Protein AF-A0A836X174-F1 (afdb_monomer_lite)

Secondary structure (DSSP, 8-state):
----PPPPHHHHHTTHHHHHTS-SS--EEEEEEE-SSTT--EEESS--EETTTEETT-STTTTTTTSSS-----GGGSS-EEEHHHHHHHHSSGGGGGGS--SEEEES--STTTS-TT-EEEETTEEEE--SS-----HHHHHHH-HHHHHHTTSTT-

Foldseek 3Di:
DPPQDADALVLLLVLLVVLVPQALPDWDFPWFWAALDVPDTDTDPDFDADLVQGTPNHCQQPHQCPDVVRDGRDSLVSAFEAAQSLLCSQQVDPVCSCLQVGRIYISHPPDCVRQNFQRWDDDPNDIDTHHHDDDARDPSNCVRHNPNSRVCSVDNRD

Sequence (158 aa):
MTEVRHFSTDELNAGVDQVRQSPADSGRLEMISRRPEIGERVLLEEAELDTAEGLAGDNWSTRGARSDPPREANPEAQLTLMNARSAEAVSGSRERWSLAGDQLYVDLDIGETNLPAGSRVAIGSAIVEVTAEPHPGCKKFVERFGLDAMNWVNSPEG

pLDDT: mean 93.01, std 7.87, range [43.62, 98.69]

Structure (mmCIF, N/CA/C/O backbone):
data_AF-A0A836X174-F1
#
_entry.id   AF-A0A836X174-F1
#
loop_
_atom_site.group_PDB
_atom_site.id
_atom_site.type_symbol
_atom_site.label_atom_id
_atom_site.label_alt_id
_atom_site.label_comp_id
_atom_site.label_asym_id
_atom_site.label_entity_id
_atom_site.label_seq_id
_atom_site.pdbx_PDB_ins_code
_atom_site.Cartn_x
_atom_site.Cartn_y
_atom_site.Cartn_z
_atom_site.occupancy
_atom_site.B_iso_or_equiv
_atom_site.auth_seq_id
_atom_site.auth_comp_id
_atom_site.auth_asym_id
_atom_site.auth_atom_id
_atom_site.pdbx_PDB_model_num
ATOM 1 N N . MET A 1 1 ? -1.044 26.997 -4.153 1.00 43.62 1 MET A N 1
ATOM 2 C CA . MET A 1 1 ? -0.242 25.905 -3.571 1.00 43.62 1 MET A CA 1
ATOM 3 C C . MET A 1 1 ? -0.893 25.566 -2.251 1.00 43.62 1 MET A C 1
ATOM 5 O O . MET A 1 1 ? -0.858 26.397 -1.357 1.00 43.62 1 MET A O 1
ATOM 9 N N . THR A 1 2 ? -1.607 24.447 -2.179 1.00 50.06 2 THR A N 1
ATOM 10 C CA . THR A 1 2 ? -2.181 23.959 -0.921 1.00 50.06 2 THR A CA 1
ATOM 11 C C . THR A 1 2 ? -1.014 23.595 -0.010 1.00 50.06 2 THR A C 1
ATOM 13 O O . THR A 1 2 ? -0.112 22.876 -0.440 1.00 50.06 2 THR A O 1
ATOM 16 N N . GLU A 1 3 ? -0.975 24.160 1.191 1.00 60.81 3 GLU A N 1
ATOM 17 C CA . GLU A 1 3 ? 0.068 23.876 2.175 1.00 60.81 3 GLU A CA 1
ATOM 18 C C . GLU A 1 3 ? 0.090 22.366 2.456 1.00 60.81 3 GLU A C 1
ATOM 20 O O . GLU A 1 3 ? -0.963 21.743 2.621 1.00 60.81 3 GLU A O 1
ATOM 25 N N . VAL A 1 4 ? 1.275 21.748 2.433 1.00 75.44 4 VAL A N 1
ATOM 26 C CA . VAL A 1 4 ? 1.409 20.319 2.734 1.00 75.44 4 VAL A CA 1
ATOM 27 C C . VAL A 1 4 ? 1.180 20.149 4.232 1.00 75.44 4 VAL A C 1
ATOM 29 O O . VAL A 1 4 ? 2.059 20.439 5.037 1.00 75.44 4 VAL A O 1
ATOM 32 N N . ARG A 1 5 ? -0.026 19.715 4.600 1.00 86.94 5 ARG A N 1
ATOM 33 C CA . ARG A 1 5 ? -0.384 19.387 5.979 1.00 86.94 5 ARG A CA 1
ATOM 34 C C . ARG A 1 5 ? 0.036 17.955 6.290 1.00 86.94 5 ARG A C 1
ATOM 36 O O . ARG A 1 5 ? -0.298 17.035 5.547 1.00 86.94 5 ARG A O 1
ATOM 43 N N . HIS A 1 6 ? 0.738 17.786 7.401 1.00 94.62 6 HIS A N 1
ATOM 44 C CA . HIS A 1 6 ? 0.972 16.495 8.035 1.00 94.62 6 HIS A CA 1
ATOM 45 C C . HIS A 1 6 ? 0.056 16.399 9.252 1.00 94.62 6 HIS A C 1
ATOM 47 O O . HIS A 1 6 ? -0.063 17.372 9.998 1.00 94.62 6 HIS A O 1
ATOM 53 N N . PHE A 1 7 ? -0.609 15.262 9.416 1.00 94.50 7 PHE A N 1
ATOM 54 C CA . PHE A 1 7 ? -1.467 15.009 10.568 1.00 94.50 7 PHE A CA 1
ATOM 55 C C . PHE A 1 7 ? -0.618 14.504 11.730 1.00 94.50 7 PHE A C 1
ATOM 57 O O . PHE A 1 7 ? 0.313 13.721 11.534 1.00 94.50 7 PHE A O 1
ATOM 64 N N . SER A 1 8 ? -0.935 14.978 12.928 1.00 95.62 8 SER A N 1
ATOM 65 C CA . SER A 1 8 ? -0.362 14.466 14.168 1.00 95.62 8 SER A CA 1
ATOM 66 C C . SER A 1 8 ? -0.926 13.088 14.508 1.00 95.62 8 SER A C 1
ATOM 68 O O . SER A 1 8 ? -2.016 12.723 14.066 1.00 95.62 8 SER A O 1
ATOM 70 N N . THR A 1 9 ? -0.222 12.343 15.358 1.00 94.81 9 THR A N 1
ATOM 71 C CA . THR A 1 9 ? -0.697 11.043 15.863 1.00 94.81 9 THR A CA 1
ATOM 72 C C . THR A 1 9 ? -2.103 11.113 16.477 1.00 94.81 9 THR A C 1
ATOM 74 O O . THR A 1 9 ? -2.905 10.210 16.256 1.00 94.81 9 THR A O 1
ATOM 77 N N . ASP A 1 10 ? -2.447 12.189 17.194 1.00 94.94 10 ASP A N 1
ATOM 78 C CA . ASP A 1 10 ? -3.780 12.355 17.796 1.00 94.94 10 ASP A CA 1
ATOM 79 C C . ASP A 1 10 ? -4.881 12.526 16.737 1.00 94.94 10 ASP A C 1
ATOM 81 O O . ASP A 1 10 ? -5.968 11.963 16.868 1.00 94.94 10 ASP A O 1
ATOM 85 N N . GLU A 1 11 ? -4.600 13.265 15.660 1.00 94.94 11 GLU A N 1
ATOM 86 C CA . GLU A 1 11 ? -5.532 13.423 14.538 1.00 94.94 11 GLU A CA 1
ATOM 87 C C . GLU A 1 11 ? -5.726 12.109 13.773 1.00 94.94 11 GLU A C 1
ATOM 89 O O . GLU A 1 11 ? -6.846 11.796 13.373 1.00 94.94 11 GLU A O 1
ATOM 94 N N . LEU A 1 12 ? -4.658 11.324 13.605 1.00 95.00 12 LEU A N 1
ATOM 95 C CA . LEU A 1 12 ? -4.716 10.007 12.966 1.00 95.00 12 LEU A CA 1
ATOM 96 C C . LEU A 1 12 ? -5.498 9.004 13.822 1.00 95.00 12 LEU A C 1
ATOM 98 O O . LEU A 1 12 ? -6.380 8.308 13.320 1.00 95.00 12 LEU A O 1
ATOM 102 N N . ASN A 1 13 ? -5.254 8.994 15.134 1.00 93.50 13 ASN A N 1
ATOM 103 C CA . ASN A 1 13 ? -5.980 8.154 16.083 1.00 93.50 13 ASN A CA 1
ATOM 104 C C . ASN A 1 13 ? -7.479 8.469 16.129 1.00 93.50 13 ASN A C 1
ATOM 106 O O . ASN A 1 13 ? -8.278 7.569 16.371 1.00 93.50 13 ASN A O 1
ATOM 110 N N . ALA A 1 14 ? -7.890 9.708 15.845 1.00 91.94 14 ALA A N 1
ATOM 111 C CA . ALA A 1 14 ? -9.307 10.049 15.734 1.00 91.94 14 ALA A CA 1
ATOM 112 C C . ALA A 1 14 ? -10.012 9.346 14.552 1.00 91.94 14 ALA A C 1
ATOM 114 O O . ALA A 1 14 ? -11.235 9.219 14.573 1.00 91.94 14 ALA A O 1
ATOM 115 N N . GLY A 1 15 ? -9.258 8.891 13.542 1.00 87.81 15 GLY A N 1
ATOM 116 C CA . GLY A 1 15 ? -9.750 8.136 12.383 1.00 87.81 15 GLY A CA 1
ATOM 117 C C . GLY A 1 15 ? -9.569 6.615 12.478 1.00 87.81 15 GLY A C 1
ATOM 118 O O . GLY A 1 15 ? -9.923 5.895 11.543 1.00 87.81 15 GLY A O 1
ATOM 119 N N . VAL A 1 16 ? -9.008 6.104 13.580 1.00 91.75 16 VAL A N 1
ATOM 120 C CA . VAL A 1 16 ? -8.631 4.686 13.707 1.00 91.75 16 VAL A CA 1
ATOM 121 C C . VAL A 1 16 ? -9.835 3.745 13.641 1.00 91.75 16 VAL A C 1
ATOM 123 O O . VAL A 1 16 ? -9.778 2.670 13.044 1.00 91.75 16 VAL A O 1
ATOM 126 N N . ASP A 1 17 ? -10.964 4.163 14.212 1.00 93.25 17 ASP A N 1
ATOM 127 C CA . ASP A 1 17 ? -12.173 3.345 14.246 1.00 93.25 17 ASP A CA 1
ATOM 128 C C . ASP A 1 17 ? -12.763 3.160 12.845 1.00 93.25 17 ASP A C 1
ATOM 130 O O . ASP A 1 17 ? -13.340 2.115 12.548 1.00 93.25 17 ASP A O 1
ATOM 134 N N . GLN A 1 18 ? -12.568 4.129 11.950 1.00 93.25 18 GLN A N 1
ATOM 135 C CA . GLN A 1 18 ? -12.954 4.009 10.551 1.00 93.25 18 GLN A CA 1
ATOM 136 C C . GLN A 1 18 ? -12.101 2.954 9.849 1.00 93.25 18 GLN A C 1
ATOM 138 O O . GLN A 1 18 ? -12.663 2.140 9.117 1.00 93.25 18 GLN A O 1
ATOM 143 N N . VAL A 1 19 ? -10.788 2.909 10.103 1.00 93.62 19 VAL A N 1
ATOM 144 C CA . VAL A 1 19 ? -9.896 1.873 9.552 1.00 93.62 19 VAL A CA 1
ATOM 145 C C . VAL A 1 19 ? -10.296 0.483 10.039 1.00 93.62 19 VAL A C 1
ATOM 147 O O . VAL A 1 19 ? -10.457 -0.424 9.224 1.00 93.62 19 VAL A O 1
ATOM 150 N N . ARG A 1 20 ? -10.580 0.328 11.335 1.00 93.38 20 ARG A N 1
ATOM 151 C CA . ARG A 1 20 ? -11.021 -0.944 11.943 1.00 93.38 20 ARG A CA 1
ATOM 152 C C . ARG A 1 20 ? -12.363 -1.462 11.427 1.00 93.38 20 ARG A C 1
ATOM 154 O O . ARG A 1 20 ? -12.676 -2.633 11.592 1.00 93.38 20 ARG A O 1
ATOM 161 N N . GLN A 1 21 ? -13.168 -0.598 10.818 1.00 95.44 21 GLN A N 1
ATOM 162 C CA . GLN A 1 21 ? -14.424 -0.976 10.169 1.00 95.44 21 GLN A CA 1
ATOM 163 C C . GLN A 1 21 ? -14.229 -1.469 8.724 1.00 95.44 21 GLN A C 1
ATOM 165 O O . GLN A 1 21 ? -15.222 -1.626 8.005 1.00 95.44 21 GLN A O 1
ATOM 170 N N . SER A 1 22 ? -12.986 -1.638 8.258 1.00 96.50 22 SER A N 1
ATOM 171 C CA . SER A 1 22 ? -12.717 -2.250 6.955 1.00 96.50 22 SER A CA 1
ATOM 172 C C . SER A 1 22 ? -13.313 -3.660 6.919 1.00 96.50 22 SER A C 1
ATOM 174 O O . SER A 1 22 ? -13.224 -4.389 7.909 1.00 96.50 22 SER A O 1
ATOM 176 N N . PRO A 1 23 ? -13.971 -4.056 5.820 1.00 97.62 23 PRO A N 1
ATOM 177 C CA . PRO A 1 23 ? -14.601 -5.365 5.749 1.00 97.62 23 PRO A CA 1
ATOM 178 C C . PRO A 1 23 ? -13.544 -6.476 5.726 1.00 97.62 23 PRO A C 1
ATOM 180 O O . PRO A 1 23 ? -12.496 -6.323 5.104 1.00 97.62 23 PRO A O 1
ATOM 183 N N . ALA A 1 24 ? -13.837 -7.602 6.376 1.00 96.75 24 ALA A N 1
ATOM 184 C CA . ALA A 1 24 ? -12.914 -8.734 6.469 1.00 96.75 24 ALA A CA 1
ATOM 185 C C . ALA A 1 24 ? -12.971 -9.658 5.238 1.00 96.75 24 ALA A C 1
ATOM 187 O O . ALA A 1 24 ? -11.936 -10.071 4.722 1.00 96.75 24 ALA A O 1
ATOM 188 N N . ASP A 1 25 ? -14.181 -9.952 4.746 1.00 95.81 25 ASP A N 1
ATOM 189 C CA . ASP A 1 25 ? -14.391 -11.013 3.747 1.00 95.81 25 ASP A CA 1
ATOM 190 C C . ASP A 1 25 ? -14.390 -10.515 2.298 1.00 95.81 25 ASP A C 1
ATOM 192 O O . ASP A 1 25 ? -13.940 -11.200 1.380 1.00 95.81 25 ASP A O 1
ATOM 196 N N . SER A 1 26 ? -14.973 -9.340 2.060 1.00 96.12 26 SER A N 1
ATOM 197 C CA . SER A 1 26 ? -15.127 -8.785 0.716 1.00 96.12 26 SER A CA 1
ATOM 198 C C . SER A 1 26 ? -15.133 -7.269 0.766 1.00 96.12 26 SER A C 1
ATOM 200 O O . SER A 1 26 ? -15.820 -6.660 1.584 1.00 96.12 26 SER A O 1
ATOM 202 N N . GLY A 1 27 ? -14.340 -6.674 -0.115 1.00 96.75 27 GLY A N 1
ATOM 203 C CA . GLY A 1 27 ? -14.052 -5.251 -0.119 1.00 96.75 27 GLY A CA 1
ATOM 204 C C . GLY A 1 27 ? -14.081 -4.665 -1.519 1.00 96.75 27 GLY A C 1
ATOM 205 O O . GLY A 1 27 ? -14.441 -5.331 -2.494 1.00 96.75 27 GLY A O 1
ATOM 206 N N . ARG A 1 28 ? -13.676 -3.401 -1.625 1.00 98.00 28 ARG A N 1
ATOM 207 C CA . ARG A 1 28 ? -13.615 -2.685 -2.901 1.00 98.00 28 ARG A CA 1
ATOM 208 C C . ARG A 1 28 ? -12.186 -2.285 -3.237 1.00 98.00 28 ARG A C 1
ATOM 210 O O . ARG A 1 28 ? -11.473 -1.755 -2.394 1.00 98.00 28 ARG A O 1
ATOM 217 N N . LEU A 1 29 ? -11.790 -2.480 -4.493 1.00 98.38 29 LEU A N 1
ATOM 218 C CA . LEU A 1 29 ? -10.617 -1.813 -5.049 1.00 98.38 29 LEU A CA 1
ATOM 219 C C . LEU A 1 29 ? -10.985 -0.352 -5.328 1.00 98.38 29 LEU A C 1
ATOM 221 O O . LEU A 1 29 ? -11.792 -0.052 -6.207 1.00 98.38 29 LEU A O 1
ATOM 225 N N . GLU A 1 30 ? -10.429 0.549 -4.531 1.00 98.38 30 GLU A N 1
ATOM 226 C CA . GLU A 1 30 ? -10.738 1.974 -4.550 1.00 98.38 30 GLU A CA 1
ATOM 227 C C . GLU A 1 30 ? -9.882 2.745 -5.557 1.00 98.38 30 GLU A C 1
ATOM 229 O O . GLU A 1 30 ? -10.359 3.691 -6.190 1.00 98.38 30 GLU A O 1
ATOM 234 N N . MET A 1 31 ? -8.613 2.367 -5.709 1.00 98.69 31 MET A N 1
ATOM 235 C CA . MET A 1 31 ? -7.682 3.045 -6.609 1.00 98.69 31 MET A CA 1
ATOM 236 C C . MET A 1 31 ? -6.617 2.082 -7.123 1.00 98.69 31 MET A C 1
ATOM 238 O O . MET A 1 31 ? -6.075 1.279 -6.364 1.00 98.69 31 MET A O 1
ATOM 242 N N . ILE A 1 32 ? -6.281 2.234 -8.404 1.00 98.69 32 ILE A N 1
ATOM 243 C CA . ILE A 1 32 ? -5.114 1.623 -9.035 1.00 98.69 32 ILE A CA 1
ATOM 244 C C . ILE A 1 32 ? -4.138 2.744 -9.378 1.00 98.69 32 ILE A C 1
ATOM 246 O O . ILE A 1 32 ? -4.491 3.696 -10.075 1.00 98.69 32 ILE A O 1
ATOM 250 N N . SER A 1 33 ? -2.910 2.638 -8.884 1.00 98.38 33 SER A N 1
ATOM 251 C CA . SER A 1 33 ? -1.850 3.624 -9.067 1.00 98.38 33 SER A CA 1
ATOM 252 C C . SER A 1 33 ? -0.594 2.948 -9.608 1.00 98.38 33 SER A C 1
ATOM 254 O O . SER A 1 33 ? 0.201 2.372 -8.869 1.00 98.38 33 SER A O 1
ATOM 256 N N . ARG A 1 34 ? -0.368 3.075 -10.914 1.00 98.25 34 ARG A N 1
ATOM 257 C CA . ARG A 1 34 ? 0.847 2.583 -11.569 1.00 98.25 34 ARG A CA 1
ATOM 258 C C . ARG A 1 34 ? 2.004 3.566 -11.402 1.00 98.25 34 ARG A C 1
ATOM 260 O O . ARG A 1 34 ? 1.813 4.780 -11.512 1.00 98.25 34 ARG A O 1
ATOM 267 N N . ARG A 1 35 ? 3.217 3.051 -11.188 1.00 97.06 35 ARG A N 1
ATOM 268 C CA . ARG A 1 35 ? 4.453 3.833 -11.024 1.00 97.06 35 ARG A CA 1
ATOM 269 C C . ARG A 1 35 ? 5.371 3.589 -12.230 1.00 97.06 35 ARG A C 1
ATOM 271 O O . ARG A 1 35 ? 6.253 2.741 -12.140 1.00 97.06 35 ARG A O 1
ATOM 278 N N . PRO A 1 36 ? 5.189 4.299 -13.357 1.00 96.00 36 PRO A N 1
ATOM 279 C CA . PRO A 1 36 ? 6.019 4.072 -14.543 1.00 96.00 36 PRO A CA 1
ATOM 280 C C . PRO A 1 36 ? 7.485 4.455 -14.307 1.00 96.00 36 PRO A C 1
ATOM 282 O O . PRO A 1 36 ? 8.389 3.802 -14.809 1.00 96.00 36 PRO A O 1
ATOM 285 N N . GLU A 1 37 ? 7.734 5.482 -13.491 1.00 93.81 37 GLU A N 1
ATOM 286 C CA . GLU A 1 37 ? 9.072 5.963 -13.152 1.00 93.81 37 GLU A CA 1
ATOM 287 C C . GLU A 1 37 ? 9.154 6.437 -11.693 1.00 93.81 37 GLU A C 1
ATOM 289 O O . GLU A 1 37 ? 8.161 6.540 -10.959 1.00 93.81 37 GLU A O 1
ATOM 294 N N . ILE A 1 38 ? 10.377 6.689 -11.217 1.00 89.69 38 ILE A N 1
ATOM 295 C CA . ILE A 1 38 ? 10.602 7.141 -9.841 1.00 89.69 38 ILE A CA 1
ATOM 296 C C . ILE A 1 38 ? 9.922 8.498 -9.618 1.00 89.69 38 ILE A C 1
ATOM 298 O O . ILE A 1 38 ? 10.387 9.531 -10.080 1.00 89.69 38 ILE A O 1
ATOM 302 N N . GLY A 1 39 ? 8.870 8.492 -8.797 1.00 89.62 39 GLY A N 1
ATOM 303 C CA . GLY A 1 39 ? 8.134 9.703 -8.416 1.00 89.62 39 GLY A CA 1
ATOM 304 C C . GLY A 1 39 ? 6.880 9.955 -9.250 1.00 89.62 39 GLY A C 1
ATOM 305 O O . GLY A 1 39 ? 6.035 10.730 -8.814 1.00 89.62 39 GLY A O 1
ATOM 306 N N . GLU A 1 40 ? 6.711 9.246 -10.363 1.00 95.00 40 GLU A N 1
ATOM 307 C CA . GLU A 1 40 ? 5.530 9.354 -11.217 1.00 95.00 40 GLU A CA 1
ATOM 308 C C . GLU A 1 40 ? 4.389 8.460 -10.730 1.00 95.00 40 GLU A C 1
ATOM 310 O O . GLU A 1 40 ? 4.618 7.406 -10.127 1.00 95.00 40 GLU A O 1
ATOM 315 N N . ARG A 1 41 ? 3.151 8.890 -10.982 1.00 96.69 41 ARG A N 1
ATOM 316 C CA . ARG A 1 41 ? 1.922 8.161 -10.656 1.00 96.69 41 ARG A CA 1
ATOM 317 C C . ARG A 1 41 ? 0.941 8.304 -11.808 1.00 96.69 41 ARG A C 1
ATOM 319 O O . ARG A 1 41 ? 0.684 9.419 -12.251 1.00 96.69 41 ARG A O 1
ATOM 326 N N . VAL A 1 42 ? 0.388 7.185 -12.257 1.00 98.12 42 VAL A N 1
ATOM 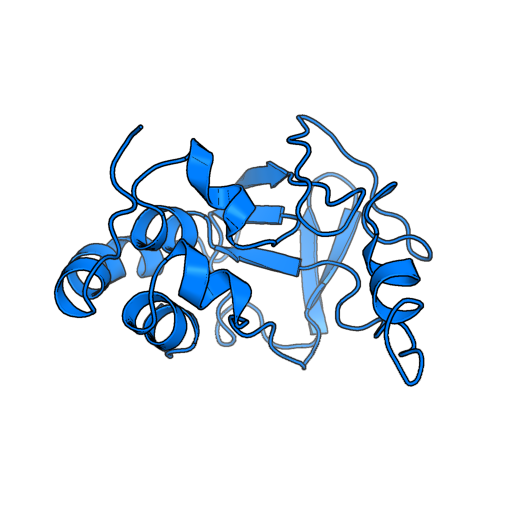327 C CA . VAL A 1 42 ? -0.695 7.144 -13.241 1.00 98.12 42 VAL A CA 1
ATOM 328 C C . VAL A 1 42 ? -1.861 6.401 -12.611 1.00 98.12 42 VAL A C 1
ATOM 330 O O . VAL A 1 42 ? -1.730 5.224 -12.275 1.00 98.12 42 VAL A O 1
ATOM 333 N N . LEU A 1 43 ? -2.980 7.101 -12.434 1.00 98.31 43 LEU A N 1
ATOM 334 C CA . LEU A 1 43 ? -4.216 6.495 -11.952 1.00 98.31 43 LEU A CA 1
ATOM 335 C C . LEU A 1 43 ? -4.906 5.768 -13.102 1.00 98.31 43 LEU A C 1
ATOM 337 O O . LEU A 1 43 ? -4.985 6.301 -14.210 1.00 98.31 43 LEU A O 1
ATOM 341 N N . LEU A 1 44 ? -5.375 4.556 -12.831 1.00 98.44 44 LEU A N 1
ATOM 342 C CA . LEU A 1 44 ? -6.008 3.691 -13.818 1.00 98.44 44 LEU A CA 1
ATOM 343 C C . LEU A 1 44 ? -7.409 3.293 -13.352 1.00 98.44 44 LEU A C 1
ATOM 345 O O . LEU A 1 44 ? -7.634 3.080 -12.161 1.00 98.44 44 LEU A O 1
ATOM 349 N N . GLU A 1 45 ? -8.332 3.174 -14.303 1.00 97.44 45 GLU A N 1
ATOM 350 C CA . GLU A 1 45 ? -9.642 2.553 -14.070 1.00 97.44 45 GLU A CA 1
ATOM 351 C C . GLU A 1 45 ? -9.535 1.021 -14.105 1.00 97.44 45 GLU A C 1
ATOM 353 O O . GLU A 1 45 ? -10.197 0.334 -13.332 1.00 97.44 45 GLU A O 1
ATOM 358 N N . GLU A 1 46 ? -8.644 0.497 -14.951 1.00 97.44 46 GLU A N 1
ATOM 359 C CA . GLU A 1 46 ? -8.386 -0.930 -15.144 1.00 97.44 46 GLU A CA 1
ATOM 360 C C . GLU A 1 46 ? -6.881 -1.174 -15.329 1.00 97.44 46 GLU A C 1
ATOM 362 O O . GLU A 1 46 ? -6.161 -0.323 -15.861 1.00 97.44 46 GLU A O 1
ATOM 367 N N . ALA A 1 47 ? -6.394 -2.339 -14.898 1.00 97.69 47 ALA A N 1
ATOM 368 C CA . ALA A 1 47 ? -5.008 -2.748 -15.095 1.00 97.69 47 ALA A CA 1
ATOM 369 C C . ALA A 1 47 ? -4.866 -4.272 -15.172 1.00 97.69 47 ALA A C 1
ATOM 371 O O . ALA A 1 47 ? -5.707 -5.014 -14.665 1.00 97.69 47 ALA A O 1
ATOM 372 N N . GLU A 1 48 ? -3.772 -4.717 -15.781 1.00 98.12 48 GLU A N 1
ATOM 373 C CA . GLU A 1 48 ? -3.402 -6.125 -15.894 1.00 98.12 48 GLU A CA 1
ATOM 374 C C . GLU A 1 48 ? -2.358 -6.487 -14.831 1.00 98.12 48 GLU A C 1
ATOM 376 O O . GLU A 1 48 ? -1.404 -5.735 -14.600 1.00 98.12 48 GLU A O 1
ATOM 381 N N . LEU A 1 49 ? -2.566 -7.633 -14.180 1.00 98.19 49 LEU A N 1
ATOM 382 C CA . LEU A 1 49 ? -1.582 -8.265 -13.309 1.00 98.19 49 LEU A CA 1
ATOM 383 C C . LEU A 1 49 ? -0.983 -9.468 -14.035 1.00 98.19 49 LEU A C 1
ATOM 385 O O . LEU A 1 49 ? -1.716 -10.360 -14.460 1.00 98.19 49 LEU A O 1
ATOM 389 N N . ASP A 1 50 ? 0.340 -9.498 -14.123 1.00 96.56 50 ASP A N 1
ATOM 390 C CA . ASP A 1 50 ? 1.120 -10.561 -14.742 1.00 96.56 50 ASP A CA 1
ATOM 391 C C . ASP A 1 50 ? 2.104 -11.172 -13.735 1.00 96.56 50 ASP A C 1
ATOM 393 O O . ASP A 1 50 ? 2.672 -10.489 -12.883 1.00 96.56 50 ASP A O 1
ATOM 397 N N . THR A 1 51 ? 2.326 -12.483 -13.833 1.00 94.69 51 THR A N 1
ATOM 398 C CA . THR A 1 51 ? 3.186 -13.215 -12.887 1.00 94.69 51 THR A CA 1
ATOM 399 C C . THR A 1 51 ? 4.668 -12.846 -12.977 1.00 94.69 51 THR A C 1
ATOM 401 O O . THR A 1 51 ? 5.387 -12.991 -11.990 1.00 94.69 51 THR A O 1
ATOM 404 N N . ALA A 1 52 ? 5.139 -12.359 -14.126 1.00 93.25 52 ALA A N 1
ATOM 405 C CA . ALA A 1 52 ? 6.512 -11.909 -14.322 1.00 93.25 52 ALA A CA 1
ATOM 406 C C . ALA A 1 52 ? 6.643 -10.390 -14.129 1.00 93.25 52 ALA A C 1
ATOM 408 O O . ALA A 1 52 ? 7.584 -9.931 -13.481 1.00 93.25 52 ALA A O 1
ATOM 409 N N . GLU A 1 53 ? 5.701 -9.606 -14.657 1.00 93.12 53 GLU A N 1
ATOM 410 C CA . GLU A 1 53 ? 5.789 -8.139 -14.661 1.00 93.12 53 GLU A CA 1
ATOM 411 C C . GLU A 1 53 ? 5.147 -7.465 -13.436 1.00 93.12 53 GLU A C 1
ATOM 413 O O . GLU A 1 53 ? 5.438 -6.303 -13.150 1.00 93.12 53 GLU A O 1
ATOM 418 N N . GLY A 1 54 ? 4.315 -8.176 -12.670 1.00 96.56 54 GLY A N 1
ATOM 419 C CA . GLY A 1 54 ? 3.513 -7.591 -11.599 1.00 96.56 54 GLY A CA 1
ATOM 420 C C . GLY A 1 54 ? 2.366 -6.760 -12.167 1.00 96.56 54 GLY A C 1
ATOM 421 O O . GLY A 1 54 ? 1.601 -7.239 -12.996 1.00 96.56 54 GLY A O 1
ATOM 422 N N . LEU A 1 55 ? 2.225 -5.504 -11.736 1.00 98.06 55 LEU A N 1
ATOM 423 C CA . LEU A 1 55 ? 1.289 -4.571 -12.375 1.00 98.06 55 LEU A CA 1
ATOM 424 C C . LEU A 1 55 ? 1.879 -4.083 -13.704 1.00 98.06 55 LEU A C 1
ATOM 426 O O . LEU A 1 55 ? 2.884 -3.372 -13.696 1.00 98.06 55 LEU A O 1
ATOM 430 N N . ALA A 1 56 ? 1.240 -4.401 -14.830 1.00 97.69 56 ALA A N 1
ATOM 431 C CA . ALA A 1 56 ? 1.774 -4.100 -16.157 1.00 97.69 56 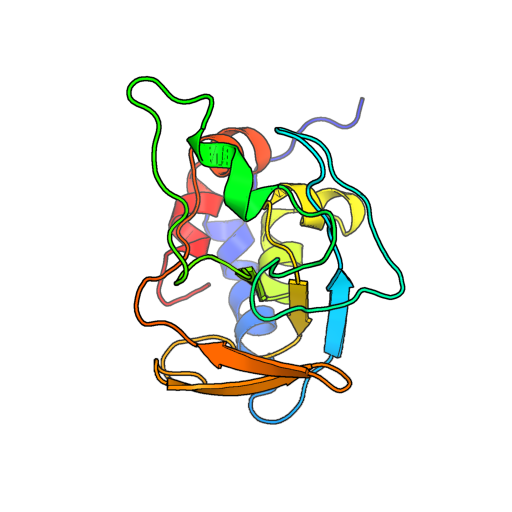ALA A CA 1
ATOM 432 C C . ALA A 1 56 ? 2.115 -2.602 -16.344 1.00 97.69 56 ALA A C 1
ATOM 434 O O . ALA A 1 56 ? 1.276 -1.699 -16.201 1.00 97.69 56 ALA A O 1
ATOM 435 N N . GLY A 1 57 ? 3.380 -2.334 -16.685 1.00 96.56 57 GLY A N 1
ATOM 436 C CA . GLY A 1 57 ? 3.947 -0.989 -16.839 1.00 96.56 57 GLY A CA 1
ATOM 437 C C . GLY A 1 57 ? 4.324 -0.274 -15.531 1.00 96.56 57 GLY A C 1
ATOM 438 O O . GLY A 1 57 ? 4.619 0.923 -15.567 1.00 96.56 57 GLY A O 1
ATOM 439 N N . ASP A 1 58 ? 4.266 -0.945 -14.378 1.00 97.94 58 ASP A N 1
ATOM 440 C CA . ASP A 1 58 ? 4.910 -0.479 -13.146 1.00 97.94 58 ASP A CA 1
ATOM 441 C C . ASP A 1 58 ? 6.424 -0.719 -13.213 1.00 97.94 58 ASP A C 1
ATOM 443 O O . ASP A 1 58 ? 6.909 -1.633 -13.877 1.00 97.94 58 ASP A O 1
ATOM 447 N N . ASN A 1 59 ? 7.195 0.105 -12.511 1.00 95.56 59 ASN A N 1
ATOM 448 C CA . ASN A 1 59 ? 8.648 0.013 -12.504 1.00 95.56 59 ASN A CA 1
ATOM 449 C C . ASN A 1 59 ? 9.228 -0.867 -11.398 1.00 95.56 59 ASN A C 1
ATOM 451 O O . ASN A 1 59 ? 10.445 -0.844 -11.217 1.00 95.56 59 ASN A O 1
ATOM 455 N N . TRP A 1 60 ? 8.416 -1.609 -10.637 1.00 95.00 60 TRP A N 1
ATOM 456 C CA . TRP A 1 60 ? 8.888 -2.445 -9.528 1.00 95.00 60 TRP A CA 1
ATOM 457 C C . TRP A 1 60 ? 10.147 -3.263 -9.882 1.00 95.00 60 TRP A C 1
ATOM 459 O O . TRP A 1 60 ? 11.139 -3.197 -9.148 1.00 95.00 60 TRP A O 1
ATOM 469 N N . SER A 1 61 ? 10.146 -3.945 -11.034 1.00 94.38 61 SER A N 1
ATOM 470 C CA . SER A 1 61 ? 11.236 -4.832 -11.469 1.00 94.38 61 SER A CA 1
ATOM 471 C C . SER A 1 61 ? 12.522 -4.089 -11.852 1.00 94.38 61 SER A C 1
ATOM 473 O O . SER A 1 61 ? 13.624 -4.614 -11.700 1.00 94.38 61 SER A O 1
ATOM 475 N N . THR A 1 62 ? 12.414 -2.842 -12.318 1.00 92.38 62 THR A N 1
ATOM 476 C CA . THR A 1 62 ? 13.548 -2.041 -12.810 1.00 92.38 62 THR A CA 1
ATOM 477 C C . THR A 1 62 ? 14.029 -0.999 -11.803 1.00 92.38 62 THR A C 1
ATOM 479 O O . THR A 1 62 ? 15.142 -0.480 -11.915 1.00 92.38 62 THR A O 1
ATOM 482 N N . ARG A 1 63 ? 13.231 -0.703 -10.771 1.00 87.69 63 ARG A N 1
ATOM 483 C CA . ARG A 1 63 ? 13.479 0.368 -9.795 1.00 87.69 63 ARG A CA 1
ATOM 484 C C . ARG A 1 63 ? 14.821 0.237 -9.072 1.00 87.69 63 ARG A C 1
ATOM 486 O O . ARG A 1 63 ? 15.437 1.255 -8.759 1.00 87.69 63 ARG A O 1
ATOM 493 N N . GLY A 1 64 ? 15.260 -0.987 -8.778 1.00 87.56 64 GLY A N 1
ATOM 494 C CA . GLY A 1 64 ? 16.528 -1.257 -8.091 1.00 87.56 64 GLY A CA 1
ATOM 495 C C . GLY A 1 64 ? 17.767 -1.165 -8.988 1.00 87.56 64 GLY A C 1
ATOM 496 O O . GLY A 1 64 ? 18.868 -0.949 -8.483 1.00 87.56 64 GLY A O 1
ATOM 497 N N . ALA A 1 65 ? 17.601 -1.235 -10.313 1.00 89.00 65 ALA A N 1
ATOM 498 C CA . ALA A 1 65 ? 18.715 -1.247 -11.262 1.00 89.00 65 ALA A CA 1
ATOM 499 C C . ALA A 1 65 ? 19.497 0.078 -11.302 1.00 89.00 65 ALA A C 1
ATOM 501 O O . ALA A 1 65 ? 20.658 0.098 -11.699 1.00 89.00 65 ALA A O 1
ATOM 502 N N . ARG A 1 66 ? 18.871 1.187 -10.882 1.00 85.00 66 ARG A N 1
ATOM 503 C CA . ARG A 1 66 ? 19.503 2.517 -10.804 1.00 85.00 66 ARG A CA 1
ATOM 504 C C . ARG A 1 66 ? 20.196 2.796 -9.459 1.00 85.00 66 ARG A C 1
ATOM 506 O O . ARG A 1 66 ? 20.699 3.900 -9.270 1.00 85.00 66 ARG A O 1
ATOM 513 N N . SER A 1 67 ? 20.163 1.863 -8.505 1.00 86.12 67 SER A N 1
ATOM 514 C CA . SER A 1 67 ? 20.883 1.981 -7.227 1.00 86.12 67 SER A CA 1
ATOM 515 C C . SER A 1 67 ? 22.369 1.629 -7.381 1.00 86.12 67 SER A C 1
ATOM 517 O O . SER A 1 67 ? 22.744 0.974 -8.349 1.00 86.12 67 SER A O 1
ATOM 519 N N . ASP A 1 68 ? 23.206 2.065 -6.434 1.00 86.56 68 ASP A N 1
ATOM 520 C CA . ASP A 1 68 ? 24.630 1.709 -6.362 1.00 86.56 68 ASP A CA 1
ATOM 521 C C . ASP A 1 68 ? 24.952 1.072 -4.989 1.00 86.56 68 ASP A C 1
ATOM 523 O O . ASP A 1 68 ? 24.886 1.777 -3.974 1.00 86.56 68 ASP A O 1
ATOM 527 N N . PRO A 1 69 ? 25.234 -0.247 -4.923 1.00 90.19 69 PRO A N 1
ATOM 528 C CA . PRO A 1 69 ? 25.193 -1.190 -6.044 1.00 90.19 69 PRO A CA 1
ATOM 529 C C . PRO A 1 69 ? 23.753 -1.423 -6.555 1.00 90.19 69 PRO A C 1
ATOM 531 O O . PRO A 1 69 ? 22.790 -1.181 -5.814 1.00 90.19 69 PRO A O 1
ATOM 534 N N . PRO A 1 70 ? 23.577 -1.909 -7.801 1.00 90.00 70 PRO A N 1
ATOM 535 C CA . PRO A 1 70 ? 22.267 -2.292 -8.311 1.00 90.00 70 PRO A CA 1
ATOM 536 C C . PRO A 1 70 ? 21.614 -3.327 -7.400 1.00 90.00 70 PRO A C 1
ATOM 538 O O . PRO A 1 70 ? 22.262 -4.273 -6.951 1.00 90.00 70 PRO A O 1
ATOM 541 N N . ARG A 1 71 ? 20.322 -3.147 -7.133 1.00 91.19 71 ARG A N 1
ATOM 542 C CA . ARG A 1 71 ? 19.543 -4.059 -6.297 1.00 91.19 71 ARG A CA 1
ATOM 543 C C . ARG A 1 71 ? 18.585 -4.859 -7.164 1.00 91.19 71 ARG A C 1
ATOM 545 O O . ARG A 1 71 ? 17.840 -4.277 -7.951 1.00 91.19 71 ARG A O 1
ATOM 552 N N . GLU A 1 72 ? 18.584 -6.172 -6.980 1.00 92.25 72 GLU A N 1
ATOM 553 C CA . GLU A 1 72 ? 17.599 -7.052 -7.603 1.00 92.25 72 GLU A CA 1
ATOM 554 C C . GLU A 1 72 ? 16.186 -6.733 -7.093 1.00 92.25 72 GLU A C 1
ATOM 556 O O . GLU A 1 72 ? 15.986 -6.287 -5.954 1.00 92.25 72 GLU A O 1
ATOM 561 N N . ALA A 1 73 ? 15.194 -6.915 -7.959 1.00 92.69 73 ALA A N 1
ATOM 562 C CA . ALA A 1 73 ? 13.801 -6.764 -7.571 1.00 92.69 73 ALA A CA 1
ATOM 563 C C . ALA A 1 73 ? 13.421 -7.889 -6.600 1.00 92.69 73 ALA A C 1
ATOM 565 O O . ALA A 1 73 ? 13.708 -9.048 -6.878 1.00 92.69 73 ALA A O 1
ATOM 566 N N . ASN A 1 74 ? 12.786 -7.551 -5.473 1.00 92.50 74 ASN A N 1
ATOM 567 C CA . ASN A 1 74 ? 12.284 -8.546 -4.522 1.00 92.50 74 ASN A CA 1
ATOM 568 C C . ASN A 1 74 ? 10.900 -9.031 -4.986 1.00 92.50 74 ASN A C 1
ATOM 570 O O . ASN A 1 74 ? 9.972 -8.213 -4.915 1.00 92.50 74 ASN A O 1
ATOM 574 N N . PRO A 1 75 ? 10.738 -10.293 -5.447 1.00 93.06 75 PRO A N 1
ATOM 575 C CA . PRO A 1 75 ? 9.452 -10.824 -5.913 1.00 93.06 75 PRO A CA 1
ATOM 576 C C . PRO A 1 75 ? 8.342 -10.719 -4.869 1.00 93.06 75 PRO A C 1
ATOM 578 O O . PRO A 1 75 ? 7.186 -10.530 -5.229 1.00 93.06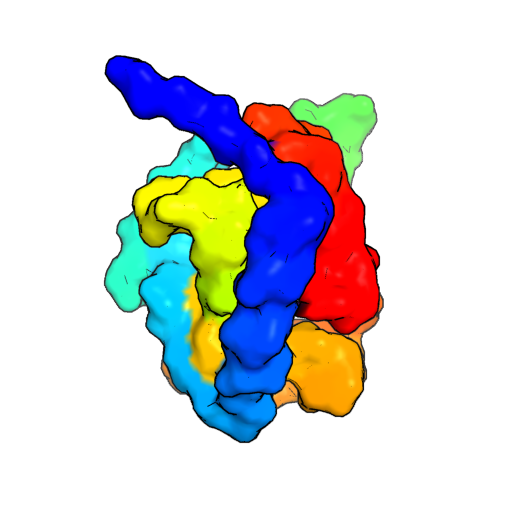 75 PRO A O 1
ATOM 581 N N . GLU A 1 76 ? 8.681 -10.745 -3.578 1.00 93.81 76 GLU A N 1
ATOM 582 C CA . GLU A 1 76 ? 7.696 -10.607 -2.500 1.00 93.81 76 GLU A CA 1
ATOM 583 C C . GLU A 1 76 ? 7.086 -9.202 -2.402 1.00 93.81 76 GLU A C 1
ATOM 585 O O . GLU A 1 76 ? 6.053 -9.025 -1.764 1.00 93.81 76 GLU A O 1
ATOM 590 N N . ALA A 1 77 ? 7.692 -8.216 -3.070 1.00 93.25 77 ALA A N 1
ATOM 591 C CA . ALA A 1 77 ? 7.213 -6.840 -3.164 1.00 93.25 77 ALA A CA 1
ATOM 592 C C . ALA A 1 77 ? 6.663 -6.491 -4.564 1.00 93.25 77 ALA A C 1
ATOM 594 O O . ALA A 1 77 ? 6.562 -5.307 -4.896 1.00 93.25 77 ALA A O 1
ATOM 595 N N . GLN A 1 78 ? 6.364 -7.497 -5.402 1.00 95.75 78 GLN A N 1
ATOM 596 C CA . GLN A 1 78 ? 5.907 -7.334 -6.795 1.00 95.75 78 GLN A CA 1
ATOM 597 C C . GLN A 1 78 ? 4.635 -6.486 -6.926 1.00 95.75 78 GLN A C 1
ATOM 599 O O . GLN A 1 78 ? 4.464 -5.728 -7.890 1.00 95.75 78 GLN A O 1
ATOM 604 N N . LEU A 1 79 ? 3.751 -6.597 -5.940 1.00 97.00 79 LEU A N 1
ATOM 605 C CA . LEU A 1 79 ? 2.508 -5.855 -5.848 1.00 97.00 79 LEU A CA 1
ATOM 606 C C . LEU A 1 79 ? 2.328 -5.388 -4.408 1.00 97.00 79 LEU A C 1
ATOM 608 O O . LEU A 1 79 ? 2.444 -6.192 -3.488 1.00 97.00 79 LEU A O 1
ATOM 612 N N . THR A 1 80 ? 2.028 -4.107 -4.209 1.00 96.88 80 THR A N 1
ATOM 613 C CA . THR A 1 80 ? 1.771 -3.570 -2.868 1.00 96.88 80 THR A CA 1
ATOM 614 C C . THR A 1 80 ? 0.352 -3.032 -2.734 1.00 96.88 80 THR A C 1
ATOM 616 O O . THR A 1 80 ? -0.204 -2.437 -3.669 1.00 96.88 80 THR A O 1
ATOM 619 N N . LEU A 1 81 ? -0.233 -3.275 -1.561 1.00 96.44 81 LEU A N 1
ATOM 620 C CA . LEU A 1 81 ? -1.584 -2.877 -1.193 1.00 96.44 81 LEU A CA 1
ATOM 621 C C . LEU A 1 81 ? -1.524 -1.876 -0.038 1.00 96.44 81 LEU A C 1
ATOM 623 O O . LEU A 1 81 ? -0.734 -2.039 0.886 1.00 96.44 81 LEU A O 1
ATOM 627 N N . MET A 1 82 ? -2.416 -0.891 -0.063 1.00 96.69 82 MET A N 1
ATOM 628 C CA . MET A 1 82 ? -2.690 -0.015 1.074 1.00 96.69 82 MET A CA 1
ATOM 629 C C . MET A 1 82 ? -4.179 -0.068 1.416 1.00 96.69 82 MET A C 1
ATOM 631 O O . MET A 1 82 ? -5.028 -0.062 0.521 1.00 96.69 82 MET A O 1
ATOM 635 N N . ASN A 1 83 ? -4.516 -0.083 2.706 1.00 96.62 83 ASN A N 1
ATOM 636 C CA . ASN A 1 83 ? -5.902 0.071 3.127 1.00 96.62 83 ASN A CA 1
ATOM 637 C C . ASN A 1 83 ? -6.399 1.474 2.735 1.00 96.62 83 ASN A C 1
ATOM 639 O O . ASN A 1 83 ? -5.770 2.487 3.046 1.00 96.62 83 ASN A O 1
ATOM 643 N N . ALA A 1 84 ? -7.533 1.539 2.043 1.00 97.12 84 ALA A N 1
ATOM 644 C CA . ALA A 1 84 ? -8.103 2.780 1.531 1.00 97.12 84 ALA A CA 1
ATOM 645 C C . ALA A 1 84 ? -8.449 3.780 2.648 1.00 97.12 84 ALA A C 1
ATOM 647 O O . ALA A 1 84 ? -8.303 4.988 2.473 1.00 97.12 84 ALA A O 1
ATOM 648 N N . ARG A 1 85 ? -8.865 3.290 3.818 1.00 95.75 85 ARG A N 1
ATOM 649 C CA . ARG A 1 85 ? -9.210 4.129 4.971 1.00 95.75 85 ARG A CA 1
ATOM 650 C C . ARG A 1 85 ? -7.964 4.638 5.687 1.00 95.75 85 ARG A C 1
ATOM 652 O O . ARG A 1 85 ? -7.932 5.815 6.038 1.00 95.75 85 ARG A O 1
ATOM 659 N N . SER A 1 86 ? -6.915 3.818 5.816 1.00 95.62 86 SER A N 1
ATOM 660 C CA . SER A 1 86 ? -5.600 4.291 6.281 1.00 95.62 86 SER A CA 1
ATOM 661 C C . SER A 1 86 ? -5.036 5.349 5.326 1.00 95.62 86 SER A C 1
ATOM 663 O O . SER A 1 86 ? -4.516 6.370 5.774 1.00 95.62 86 SER A O 1
ATOM 665 N N . ALA A 1 87 ? -5.192 5.161 4.008 1.00 96.12 87 ALA A N 1
ATOM 666 C CA . ALA A 1 87 ? -4.792 6.149 3.008 1.00 96.12 87 ALA A CA 1
ATOM 667 C C . ALA A 1 87 ? -5.556 7.469 3.170 1.00 96.12 87 ALA A C 1
ATOM 669 O O . ALA A 1 87 ? -4.939 8.534 3.135 1.00 96.12 87 ALA A O 1
ATOM 670 N N . GLU A 1 88 ? -6.868 7.420 3.399 1.00 95.44 88 GLU A N 1
ATOM 671 C CA . GLU A 1 88 ? -7.676 8.610 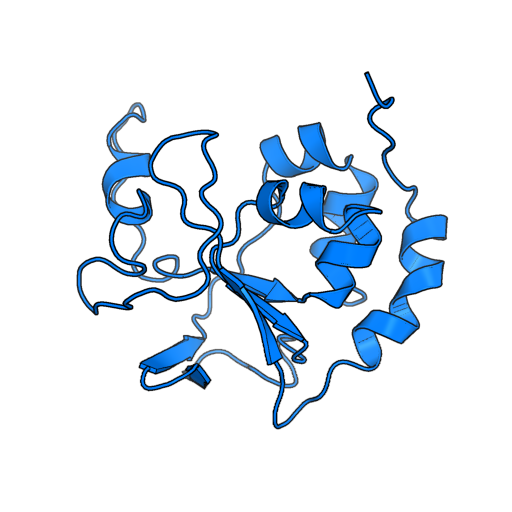3.679 1.00 95.44 88 GLU A CA 1
ATOM 672 C C . GLU A 1 88 ? -7.190 9.344 4.934 1.00 95.44 88 GLU A C 1
ATOM 674 O O . GLU A 1 88 ? -6.939 10.550 4.872 1.00 95.44 88 GLU A O 1
ATOM 679 N N . ALA A 1 89 ? -6.968 8.615 6.033 1.00 94.50 89 ALA A N 1
ATOM 680 C CA . ALA A 1 89 ? -6.539 9.184 7.310 1.00 94.50 89 ALA A CA 1
ATOM 681 C C . ALA A 1 89 ? -5.217 9.962 7.196 1.00 94.50 89 ALA A C 1
ATOM 683 O O . ALA A 1 89 ? -5.121 11.094 7.667 1.00 94.50 89 ALA A O 1
ATOM 684 N N . VAL A 1 90 ? -4.206 9.394 6.528 1.00 94.94 90 VAL A N 1
ATOM 685 C CA . VAL A 1 90 ? -2.878 10.032 6.427 1.00 94.94 90 VAL A CA 1
ATOM 686 C C . VAL A 1 90 ? -2.785 11.098 5.342 1.00 94.94 90 VAL A C 1
ATOM 688 O O . VAL A 1 90 ? -1.947 12.000 5.415 1.00 94.94 90 VAL A O 1
ATOM 691 N N . SER A 1 91 ? -3.596 10.984 4.292 1.00 93.62 91 SER A N 1
ATOM 692 C CA . SER A 1 91 ? -3.486 11.860 3.127 1.00 93.62 91 SER A CA 1
ATOM 693 C C . SER A 1 91 ? -4.364 13.102 3.234 1.00 93.62 91 SER A C 1
ATOM 695 O O . SER A 1 91 ? -3.996 14.136 2.664 1.00 93.62 91 SER A O 1
ATOM 697 N N . GLY A 1 92 ? -5.491 13.001 3.951 1.00 88.06 92 GLY A N 1
ATOM 698 C CA . GLY A 1 92 ? -6.508 14.040 4.102 1.00 88.06 92 GLY A CA 1
ATOM 699 C C . GLY A 1 92 ? -7.271 14.385 2.821 1.00 88.06 92 GLY A C 1
ATOM 700 O O . GLY A 1 92 ? -8.109 15.286 2.848 1.00 88.06 92 GLY A O 1
ATOM 701 N N . SER A 1 93 ? -6.941 13.750 1.692 1.00 91.94 93 SER A N 1
ATOM 702 C CA . SER A 1 93 ? -7.640 13.923 0.422 1.00 91.94 93 SER A CA 1
ATOM 703 C C . SER A 1 93 ? -7.322 12.783 -0.545 1.00 91.94 93 SER A C 1
ATOM 705 O O . SER A 1 93 ? -6.174 12.334 -0.658 1.00 91.94 93 SER A O 1
ATOM 707 N N . ARG A 1 94 ? -8.326 12.361 -1.320 1.00 94.75 94 ARG A N 1
ATOM 708 C CA . ARG A 1 94 ? -8.200 11.252 -2.276 1.00 94.75 94 ARG A CA 1
ATOM 709 C C . ARG A 1 94 ? -7.105 11.468 -3.320 1.00 94.75 94 ARG A C 1
ATOM 711 O O . ARG A 1 94 ? -6.425 10.524 -3.710 1.00 94.75 94 ARG A O 1
ATOM 718 N N . GLU A 1 95 ? -6.877 12.707 -3.747 1.00 94.38 95 GLU A N 1
ATOM 719 C CA . GLU A 1 95 ? -5.864 13.060 -4.753 1.00 94.38 95 GLU A CA 1
ATOM 720 C C . GLU A 1 95 ? -4.433 12.779 -4.277 1.00 94.38 95 GLU A C 1
ATOM 722 O O . GLU A 1 95 ? -3.510 12.677 -5.086 1.00 94.38 95 GLU A O 1
ATOM 727 N N . ARG A 1 96 ? -4.230 12.669 -2.961 1.00 95.44 96 ARG A N 1
ATOM 728 C CA . ARG A 1 96 ? -2.924 12.422 -2.351 1.00 95.44 96 ARG A CA 1
ATOM 729 C C . ARG A 1 96 ? -2.673 10.948 -2.053 1.00 95.44 96 ARG A C 1
ATOM 731 O O . ARG A 1 96 ? -1.534 10.616 -1.736 1.00 95.44 96 ARG A O 1
ATOM 738 N N . TRP A 1 97 ? -3.660 10.060 -2.190 1.00 97.25 97 TRP A N 1
ATOM 739 C CA . TRP A 1 97 ? -3.516 8.638 -1.845 1.00 97.25 97 TRP A CA 1
ATOM 740 C C . TRP A 1 97 ? -2.325 7.992 -2.547 1.00 97.25 97 TRP A C 1
ATOM 742 O O . TRP A 1 97 ? -1.432 7.474 -1.877 1.00 97.25 97 TRP A O 1
ATOM 752 N N . SER A 1 98 ? -2.237 8.129 -3.877 1.00 97.12 98 SER A N 1
ATOM 753 C CA . SER A 1 98 ? -1.164 7.550 -4.703 1.00 97.12 98 SER A CA 1
ATOM 754 C C . SER A 1 98 ? 0.241 8.010 -4.300 1.00 97.12 98 SER A C 1
ATOM 756 O O . SER A 1 98 ? 1.247 7.400 -4.678 1.00 97.12 98 SER A O 1
ATOM 758 N N . LEU A 1 99 ? 0.357 9.094 -3.526 1.00 95.81 99 LEU A N 1
ATOM 759 C CA . LEU A 1 99 ? 1.635 9.539 -2.991 1.00 95.81 99 LEU A CA 1
ATOM 760 C C . LEU A 1 99 ? 2.190 8.568 -1.934 1.00 95.81 99 LEU A C 1
ATOM 762 O O . LEU A 1 99 ? 3.411 8.540 -1.795 1.00 95.81 99 LEU A O 1
ATOM 766 N N . ALA A 1 100 ? 1.383 7.717 -1.286 1.00 95.12 100 ALA A N 1
ATOM 767 C CA . ALA A 1 100 ? 1.888 6.624 -0.436 1.00 95.12 100 ALA A CA 1
ATOM 768 C C . ALA A 1 100 ? 2.794 5.670 -1.223 1.00 95.12 100 ALA A C 1
ATOM 770 O O . ALA A 1 100 ? 3.878 5.313 -0.765 1.00 95.12 100 ALA A O 1
ATOM 771 N N . GLY A 1 101 ? 2.472 5.463 -2.501 1.00 95.00 101 GLY A N 1
ATOM 772 C CA . GLY A 1 101 ? 3.314 4.724 -3.431 1.00 95.00 101 GLY A CA 1
ATOM 773 C C . GLY A 1 101 ? 2.959 3.257 -3.548 1.00 95.00 101 GLY A C 1
ATOM 774 O O . GLY A 1 101 ? 3.750 2.528 -4.144 1.00 95.00 101 GLY A O 1
ATOM 775 N N . ASP A 1 102 ? 1.792 2.870 -3.051 1.00 96.94 102 ASP A N 1
ATOM 776 C CA . ASP A 1 102 ? 1.206 1.565 -3.280 1.00 96.94 102 ASP A CA 1
ATOM 777 C C . ASP A 1 102 ? 0.537 1.465 -4.647 1.00 96.94 102 ASP A C 1
ATOM 779 O O . ASP A 1 102 ? 0.191 2.477 -5.268 1.00 96.94 102 ASP A O 1
ATOM 783 N N . GLN A 1 103 ? 0.430 0.235 -5.147 1.00 98.12 103 GLN A N 1
ATOM 784 C CA . GLN A 1 103 ? -0.155 -0.038 -6.457 1.00 98.12 103 GLN A CA 1
ATOM 785 C C . GLN A 1 103 ? -1.676 -0.129 -6.376 1.00 98.12 103 GLN A C 1
ATOM 787 O O . GLN A 1 103 ? -2.361 0.418 -7.240 1.00 98.12 103 GLN A O 1
ATOM 792 N N . LEU A 1 104 ? -2.200 -0.786 -5.339 1.00 98.44 104 LEU A N 1
ATOM 793 C CA . LEU A 1 104 ? -3.630 -1.011 -5.148 1.00 98.44 104 LEU A CA 1
ATOM 794 C C . LEU A 1 104 ? -4.086 -0.460 -3.795 1.00 98.44 104 LEU A C 1
ATOM 796 O O . LEU A 1 104 ? -3.468 -0.726 -2.769 1.00 98.44 104 LEU A O 1
ATOM 800 N N . TYR A 1 105 ? -5.193 0.275 -3.785 1.00 98.50 105 TYR A N 1
ATOM 801 C CA . TYR A 1 105 ? -5.816 0.774 -2.559 1.00 98.50 105 TYR A CA 1
ATOM 802 C C . TYR A 1 105 ? -7.135 0.050 -2.361 1.00 98.50 105 TYR A C 1
ATOM 804 O O . TYR A 1 105 ? -8.022 0.163 -3.208 1.00 98.50 105 TYR A O 1
ATOM 812 N N . VAL A 1 106 ? -7.260 -0.699 -1.272 1.00 98.06 106 VAL A N 1
ATOM 813 C CA . VAL A 1 106 ? -8.397 -1.596 -1.038 1.00 98.06 106 VAL A CA 1
ATOM 814 C C . VAL A 1 106 ? -9.146 -1.206 0.230 1.00 98.06 106 VAL A C 1
ATOM 816 O O . VAL A 1 106 ? -8.538 -0.994 1.276 1.00 98.06 106 VAL A O 1
ATOM 819 N N . ASP A 1 107 ? -10.471 -1.104 0.155 1.00 98.00 107 ASP A N 1
ATOM 820 C CA . ASP A 1 107 ? -11.330 -1.072 1.341 1.00 98.00 107 ASP A CA 1
ATOM 821 C C . ASP A 1 107 ? -11.561 -2.508 1.819 1.00 98.00 107 ASP A C 1
ATOM 823 O O . ASP A 1 107 ? -12.578 -3.122 1.501 1.00 98.00 107 ASP A O 1
ATOM 827 N N . LEU A 1 108 ? -10.551 -3.067 2.483 1.00 97.69 108 LEU A N 1
ATOM 828 C CA . LEU A 1 108 ? -10.509 -4.425 3.022 1.00 97.69 108 LEU A CA 1
ATOM 829 C C . LEU A 1 108 ? -9.571 -4.432 4.233 1.00 97.69 108 LEU A C 1
ATOM 831 O O . LEU A 1 108 ? -8.555 -3.731 4.226 1.00 97.69 108 LEU A O 1
ATOM 835 N N . ASP A 1 109 ? -9.891 -5.210 5.262 1.00 96.25 109 ASP A N 1
ATOM 836 C CA . ASP A 1 109 ? -8.967 -5.461 6.364 1.00 96.25 109 ASP A CA 1
ATOM 837 C C . ASP A 1 109 ? -7.7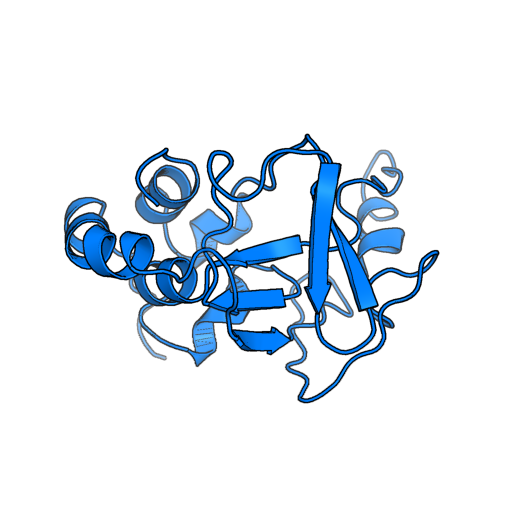75 -6.283 5.850 1.00 96.25 109 ASP A C 1
ATOM 839 O O . ASP A 1 109 ? -7.886 -7.477 5.576 1.00 96.25 109 ASP A O 1
ATOM 843 N N . ILE A 1 110 ? -6.639 -5.609 5.672 1.00 94.06 110 ILE A N 1
ATOM 844 C CA . ILE A 1 110 ? -5.376 -6.212 5.232 1.00 94.06 110 ILE A CA 1
ATOM 845 C C . ILE A 1 110 ? -4.417 -6.483 6.394 1.00 94.06 110 ILE A C 1
ATOM 847 O O . ILE A 1 110 ? -3.243 -6.763 6.164 1.00 94.06 110 ILE A O 1
ATOM 851 N N . GLY A 1 111 ? -4.897 -6.379 7.636 1.00 92.81 111 GLY A N 1
ATOM 852 C CA . GLY A 1 111 ? -4.103 -6.679 8.817 1.00 92.81 111 GLY A CA 1
ATOM 853 C C . GLY A 1 111 ? -3.759 -8.165 8.912 1.00 92.81 111 GLY A C 1
ATOM 854 O O . GLY A 1 111 ? -4.516 -9.028 8.471 1.00 92.81 111 GLY A O 1
ATOM 855 N N . GLU A 1 112 ? -2.637 -8.475 9.563 1.00 91.69 112 GLU A N 1
ATOM 856 C CA . GLU A 1 112 ? -2.093 -9.840 9.684 1.00 91.69 112 GLU A CA 1
ATOM 857 C C . GLU A 1 112 ? -3.077 -10.841 10.321 1.00 91.69 112 GLU A C 1
ATOM 859 O O . GLU A 1 112 ? -3.022 -12.035 10.042 1.00 91.69 112 GLU A O 1
ATOM 864 N N . THR A 1 113 ? -4.012 -10.368 11.153 1.00 93.38 113 THR A N 1
ATOM 865 C CA . THR A 1 113 ? -5.050 -11.232 11.742 1.00 93.38 113 THR A CA 1
ATOM 866 C C . THR A 1 113 ? -6.070 -11.705 10.702 1.00 93.38 113 THR A C 1
ATOM 868 O O . THR A 1 113 ? -6.519 -12.848 10.780 1.00 93.38 113 THR A O 1
ATOM 871 N N . ASN A 1 114 ? -6.438 -10.850 9.743 1.00 95.50 114 ASN A N 1
ATOM 872 C CA . ASN A 1 114 ? -7.414 -11.180 8.705 1.00 95.50 114 ASN A CA 1
ATOM 873 C C . ASN A 1 114 ? -6.750 -11.809 7.473 1.00 95.50 114 ASN A C 1
ATOM 875 O O . ASN A 1 114 ? -7.251 -12.789 6.927 1.00 95.50 114 ASN A O 1
ATOM 879 N N . LEU A 1 115 ? -5.600 -11.270 7.063 1.00 95.25 115 LEU A N 1
ATOM 880 C CA . LEU A 1 115 ? -4.832 -11.710 5.903 1.00 95.25 115 LEU A CA 1
ATOM 881 C C . LEU A 1 115 ? -3.378 -12.043 6.286 1.00 95.25 115 LEU A C 1
ATOM 883 O O . LEU A 1 115 ? -2.458 -11.319 5.904 1.00 95.25 115 LEU A O 1
ATOM 887 N N . PRO A 1 116 ? -3.132 -13.144 7.021 1.00 95.88 116 PRO A N 1
ATOM 888 C CA . PRO A 1 116 ? -1.774 -13.605 7.302 1.00 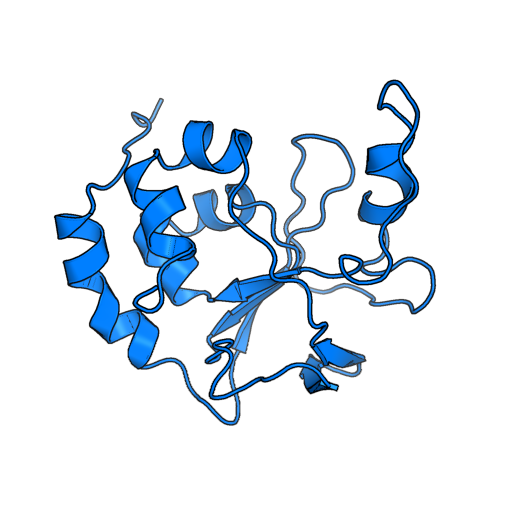95.88 116 PRO A CA 1
ATOM 889 C C . PRO A 1 116 ? -1.038 -14.022 6.018 1.00 95.88 116 PRO A C 1
ATOM 891 O O . PRO A 1 116 ? -1.660 -14.304 4.989 1.00 95.88 116 PRO A O 1
ATOM 894 N N . ALA A 1 117 ? 0.289 -14.139 6.087 1.00 97.06 117 ALA A N 1
ATOM 895 C CA . ALA A 1 117 ? 1.107 -14.624 4.974 1.00 97.06 117 ALA A CA 1
ATOM 896 C C . ALA A 1 117 ? 0.599 -15.973 4.418 1.00 97.06 117 ALA A C 1
ATOM 898 O O . ALA A 1 117 ? 0.234 -16.881 5.168 1.00 97.06 117 ALA A O 1
ATOM 899 N N . GLY A 1 118 ? 0.570 -16.098 3.091 1.00 97.56 118 GLY A N 1
ATOM 900 C CA . GLY A 1 118 ? -0.018 -17.224 2.360 1.00 97.56 118 GLY A CA 1
ATOM 901 C C . GLY A 1 118 ? -1.524 -17.095 2.094 1.00 97.56 118 GLY A C 1
ATOM 902 O O . GLY A 1 118 ? -2.087 -17.920 1.370 1.00 97.56 118 GLY A O 1
ATOM 903 N N . SER A 1 119 ? -2.192 -16.070 2.638 1.00 97.62 119 SER A N 1
ATOM 904 C CA . SER A 1 119 ? -3.589 -15.770 2.301 1.00 97.62 119 SER A CA 1
ATOM 905 C C . SER A 1 119 ? -3.730 -15.415 0.828 1.00 97.62 119 SER A C 1
ATOM 907 O O . SER A 1 119 ? -2.858 -14.765 0.253 1.00 97.62 119 SER A O 1
ATOM 909 N N . ARG A 1 120 ? -4.854 -15.804 0.220 1.00 97.44 120 ARG A N 1
ATOM 910 C CA . ARG A 1 120 ? -5.158 -15.513 -1.184 1.00 97.44 120 ARG A CA 1
ATOM 911 C C . ARG A 1 120 ? -6.368 -14.613 -1.301 1.00 97.44 120 ARG A C 1
ATOM 913 O O . ARG A 1 120 ? -7.428 -14.935 -0.771 1.00 97.44 120 ARG A O 1
ATOM 920 N N . VAL A 1 121 ? -6.211 -13.527 -2.046 1.00 96.94 121 VAL A N 1
ATOM 921 C CA . VAL A 1 121 ? -7.261 -12.535 -2.276 1.00 96.94 121 VAL A CA 1
ATOM 922 C C . VAL A 1 121 ? -7.544 -12.459 -3.767 1.00 96.94 121 VAL A C 1
ATOM 924 O O . VAL A 1 121 ? -6.630 -12.340 -4.582 1.00 96.94 121 VAL A O 1
ATOM 927 N N . ALA A 1 122 ? -8.821 -12.537 -4.131 1.00 97.94 122 ALA A N 1
ATOM 928 C CA . ALA A 1 122 ? -9.247 -12.275 -5.497 1.00 97.94 122 ALA A CA 1
ATOM 929 C C . ALA A 1 122 ? -9.405 -10.762 -5.706 1.00 97.94 122 ALA A C 1
ATOM 931 O O . ALA A 1 122 ? -10.123 -10.101 -4.956 1.00 97.94 122 ALA A O 1
ATOM 932 N N . ILE A 1 123 ? -8.760 -10.221 -6.739 1.00 97.06 123 ILE A N 1
ATOM 933 C CA . ILE A 1 123 ? -8.899 -8.826 -7.166 1.00 97.06 123 ILE A CA 1
ATOM 934 C C . ILE A 1 123 ? -9.263 -8.835 -8.650 1.00 97.06 123 ILE A C 1
ATOM 936 O O . ILE A 1 123 ? -8.434 -9.122 -9.513 1.00 97.06 123 ILE A O 1
ATOM 940 N N . GLY A 1 124 ? -10.534 -8.559 -8.950 1.00 95.88 124 GLY A N 1
ATOM 941 C CA . GLY A 1 124 ? -11.070 -8.778 -10.293 1.00 95.88 124 GLY A CA 1
ATOM 942 C C . GLY A 1 124 ? -10.958 -10.255 -10.685 1.00 95.88 124 GLY A C 1
ATOM 943 O O . GLY A 1 124 ? -11.449 -11.125 -9.969 1.00 95.88 124 GLY A O 1
ATOM 944 N N . SER A 1 125 ? -10.312 -10.539 -11.817 1.00 96.06 125 SER A N 1
ATOM 945 C CA . SER A 1 125 ? -10.028 -11.906 -12.281 1.00 96.06 125 SER A CA 1
ATOM 946 C C . SER A 1 125 ? -8.707 -12.485 -11.760 1.00 96.06 125 SER A C 1
ATOM 948 O O . SER A 1 125 ? -8.448 -13.671 -11.970 1.00 96.06 125 SER A O 1
ATOM 950 N N . ALA A 1 126 ? -7.870 -11.679 -11.102 1.00 97.31 126 ALA A N 1
ATOM 951 C CA . ALA A 1 126 ? -6.571 -12.107 -10.600 1.00 97.31 126 ALA A CA 1
ATOM 952 C C . ALA A 1 126 ? -6.673 -12.653 -9.170 1.00 97.31 126 ALA A C 1
ATOM 954 O O . ALA A 1 126 ? -7.524 -12.232 -8.386 1.00 97.31 126 ALA A O 1
ATOM 955 N N . ILE A 1 127 ? -5.765 -13.565 -8.822 1.00 97.62 127 ILE A N 1
ATOM 956 C CA . ILE A 1 127 ? -5.572 -14.054 -7.454 1.00 97.62 127 ILE A CA 1
ATOM 957 C C . ILE A 1 127 ? -4.175 -13.631 -7.017 1.00 97.62 127 ILE A C 1
ATOM 959 O O . ILE A 1 127 ? -3.196 -13.982 -7.674 1.00 97.62 127 ILE A O 1
ATOM 963 N N . VAL A 1 128 ? -4.096 -12.893 -5.915 1.00 97.06 128 VAL A N 1
ATOM 964 C CA . VAL A 1 128 ? -2.836 -12.452 -5.306 1.00 97.06 128 VAL A CA 1
ATOM 965 C C . VAL A 1 128 ? -2.620 -13.182 -3.987 1.00 97.06 128 VAL A C 1
ATOM 967 O O . VAL A 1 128 ? -3.589 -13.539 -3.313 1.00 97.06 128 VAL A O 1
ATOM 970 N N . GLU A 1 129 ? -1.363 -13.424 -3.629 1.00 97.69 129 GLU A N 1
ATOM 971 C CA . GLU A 1 129 ? -0.979 -14.084 -2.379 1.00 97.69 129 GLU A CA 1
ATOM 972 C C . GLU A 1 129 ? -0.234 -13.094 -1.479 1.00 97.69 129 GLU A C 1
ATOM 974 O O . GLU A 1 129 ? 0.630 -12.354 -1.950 1.00 97.69 129 GLU A O 1
ATOM 979 N N . VAL A 1 130 ? -0.590 -13.058 -0.196 1.00 97.56 130 VAL A N 1
ATOM 980 C CA . VAL A 1 130 ? 0.054 -12.192 0.798 1.00 97.56 130 VAL A CA 1
ATOM 981 C C . VAL A 1 130 ? 1.413 -12.773 1.168 1.00 97.56 130 VAL A C 1
ATOM 983 O O . VAL A 1 130 ? 1.502 -13.925 1.595 1.00 97.56 130 VAL A O 1
ATOM 986 N N . THR A 1 131 ? 2.471 -11.983 1.020 1.00 96.44 131 THR A N 1
ATOM 987 C CA . THR A 1 131 ? 3.836 -12.370 1.387 1.00 96.44 131 THR A CA 1
ATOM 988 C C . THR A 1 131 ? 4.141 -12.046 2.850 1.00 96.44 131 THR A C 1
ATOM 990 O O . THR A 1 131 ? 3.384 -11.346 3.520 1.00 96.44 131 THR A O 1
ATOM 993 N N . ALA A 1 132 ? 5.219 -12.623 3.387 1.00 92.06 132 ALA A N 1
ATOM 994 C CA . ALA A 1 132 ? 5.560 -12.480 4.802 1.00 92.06 132 ALA A CA 1
ATOM 995 C C . ALA A 1 132 ? 6.218 -11.133 5.137 1.00 92.06 132 ALA A C 1
ATOM 997 O O . ALA A 1 132 ? 6.102 -10.666 6.269 1.00 92.06 132 ALA A O 1
ATOM 998 N N . GLU A 1 133 ? 6.933 -10.523 4.188 1.00 87.12 133 GLU A N 1
ATOM 999 C CA . GLU A 1 133 ? 7.600 -9.243 4.416 1.00 87.12 133 GLU A CA 1
ATOM 1000 C C . GLU A 1 133 ? 6.580 -8.088 4.371 1.00 87.12 133 GLU A C 1
ATOM 1002 O O . GLU A 1 133 ? 5.957 -7.862 3.330 1.00 87.12 133 GLU A O 1
ATOM 1007 N N . PRO A 1 134 ? 6.396 -7.323 5.467 1.00 84.06 134 PRO A N 1
ATOM 1008 C CA . PRO A 1 134 ? 5.533 -6.149 5.436 1.00 84.06 134 PRO A CA 1
ATOM 1009 C C . PRO A 1 134 ? 6.118 -5.073 4.510 1.00 84.06 134 PRO A C 1
ATOM 1011 O O . PRO A 1 134 ? 7.331 -4.993 4.316 1.00 84.06 134 PRO A O 1
ATOM 1014 N N . HIS A 1 135 ? 5.265 -4.194 3.977 1.00 85.06 135 HIS A N 1
ATOM 1015 C CA . HIS A 1 135 ? 5.677 -3.037 3.174 1.00 85.06 135 HIS A CA 1
ATOM 1016 C C . HIS A 1 135 ? 5.677 -1.757 4.033 1.00 85.06 135 HIS A C 1
ATOM 1018 O O . HIS A 1 135 ? 4.668 -1.055 4.082 1.00 85.06 135 HIS A O 1
ATOM 1024 N N . PRO A 1 136 ? 6.783 -1.429 4.733 1.00 85.69 136 PRO A N 1
ATOM 1025 C CA . PRO A 1 136 ? 6.806 -0.295 5.645 1.00 85.69 136 PRO A CA 1
ATOM 1026 C C . PRO A 1 136 ? 6.911 1.046 4.916 1.00 85.69 136 PRO A C 1
ATOM 1028 O O . PRO A 1 136 ? 7.511 1.175 3.840 1.00 85.69 136 PRO A O 1
ATOM 1031 N N . GLY A 1 137 ? 6.424 2.095 5.579 1.00 79.50 137 GLY A N 1
ATOM 1032 C CA . GLY A 1 137 ? 6.605 3.473 5.126 1.00 79.50 137 GLY A CA 1
ATOM 1033 C C . GLY A 1 137 ? 8.084 3.847 4.926 1.00 79.50 137 GLY A C 1
ATOM 1034 O O . GLY A 1 137 ? 8.945 3.582 5.763 1.00 79.50 137 GLY A O 1
ATOM 1035 N N . CYS A 1 138 ? 8.399 4.505 3.804 1.00 88.00 138 CYS A N 1
ATOM 1036 C CA . CYS A 1 138 ? 9.769 4.903 3.450 1.00 88.00 138 CYS A CA 1
ATOM 1037 C C . CYS A 1 138 ? 10.037 6.406 3.668 1.00 88.00 138 CYS A C 1
ATOM 1039 O O . CYS A 1 138 ? 9.128 7.187 3.940 1.00 88.00 138 CYS A O 1
ATOM 1041 N N . LYS A 1 139 ? 11.279 6.866 3.446 1.00 89.31 139 LYS A N 1
ATOM 1042 C CA . LYS A 1 139 ? 11.649 8.296 3.542 1.00 89.31 139 LYS A CA 1
ATOM 1043 C C . LYS A 1 139 ? 10.724 9.221 2.734 1.00 89.31 139 LYS A C 1
ATOM 1045 O O . LYS A 1 139 ? 10.347 10.283 3.213 1.00 89.31 139 LYS A O 1
ATOM 1050 N N . LYS A 1 140 ? 10.307 8.797 1.536 1.00 89.75 140 LYS A N 1
ATOM 1051 C CA . LYS A 1 140 ? 9.369 9.573 0.709 1.00 89.75 140 LYS A CA 1
ATOM 1052 C C . LYS A 1 140 ? 7.996 9.687 1.365 1.00 89.75 140 LYS A C 1
ATOM 1054 O O . LYS A 1 140 ? 7.341 10.700 1.188 1.00 89.75 140 LYS A O 1
ATOM 1059 N N . PHE A 1 141 ? 7.556 8.663 2.096 1.00 93.62 141 PHE A N 1
ATOM 1060 C CA . PHE A 1 141 ? 6.307 8.710 2.853 1.00 93.62 141 PHE A CA 1
ATOM 1061 C C . PHE A 1 141 ? 6.387 9.788 3.940 1.00 93.62 141 PHE A C 1
ATOM 1063 O O . PHE A 1 141 ? 5.511 10.643 4.006 1.00 93.62 141 PHE A O 1
ATOM 1070 N N . VAL A 1 142 ? 7.493 9.834 4.693 1.00 94.50 142 VAL A N 1
ATOM 1071 C CA . VAL A 1 142 ? 7.753 10.885 5.695 1.00 94.50 142 VAL A CA 1
ATOM 1072 C C . VAL A 1 142 ? 7.767 12.280 5.064 1.00 94.50 142 VAL A C 1
ATOM 1074 O O . VAL A 1 142 ? 7.155 13.199 5.594 1.00 94.50 142 VAL A O 1
ATOM 1077 N N . GLU A 1 143 ? 8.418 12.448 3.910 1.00 93.19 143 GLU A N 1
ATOM 1078 C CA . GLU A 1 143 ? 8.441 13.726 3.179 1.00 93.19 143 GLU A CA 1
ATOM 1079 C C . GLU A 1 143 ? 7.044 14.188 2.727 1.00 93.19 143 GLU A C 1
ATOM 1081 O O . GLU A 1 143 ? 6.827 15.382 2.536 1.00 93.19 143 GLU A O 1
ATOM 1086 N N . ARG A 1 144 ? 6.106 13.254 2.525 1.00 94.06 144 ARG A N 1
ATOM 1087 C CA . ARG A 1 144 ? 4.771 13.526 1.973 1.00 94.06 144 ARG A CA 1
ATOM 1088 C C . ARG A 1 144 ? 3.693 13.677 3.040 1.00 94.06 144 ARG A C 1
ATOM 1090 O O . ARG A 1 144 ? 2.782 14.479 2.838 1.00 94.06 144 ARG A O 1
ATOM 1097 N N . PHE A 1 145 ? 3.767 12.884 4.106 1.00 95.50 145 PHE A N 1
ATOM 1098 C CA . PHE A 1 145 ? 2.718 12.756 5.122 1.00 95.50 145 PHE A CA 1
ATOM 1099 C C . PHE A 1 145 ? 3.213 12.997 6.552 1.00 95.50 145 PHE A C 1
ATOM 1101 O O . PHE A 1 145 ? 2.399 13.108 7.463 1.00 95.50 145 PHE A O 1
ATOM 1108 N N . GLY A 1 146 ? 4.523 13.138 6.754 1.00 95.50 146 GLY A N 1
ATOM 1109 C CA . GLY A 1 146 ? 5.127 13.365 8.061 1.00 95.50 146 GLY A CA 1
ATOM 1110 C C . GLY A 1 146 ? 5.570 12.087 8.769 1.00 95.50 146 GLY A C 1
ATOM 1111 O O . GLY A 1 146 ? 5.270 10.965 8.357 1.00 95.50 146 GLY A O 1
ATOM 1112 N N . LEU A 1 147 ? 6.347 12.277 9.838 1.00 95.38 147 LEU A N 1
ATOM 1113 C CA . LEU A 1 147 ? 6.898 11.180 10.635 1.00 95.38 147 LEU A CA 1
ATOM 1114 C C . LEU A 1 147 ? 5.811 10.469 11.447 1.00 95.38 147 LEU A C 1
ATOM 1116 O O . LEU A 1 147 ? 5.815 9.245 11.503 1.00 95.38 147 LEU A O 1
ATOM 1120 N N . ASP A 1 148 ? 4.873 11.230 12.012 1.00 95.88 148 ASP A N 1
ATOM 1121 C CA . ASP A 1 148 ? 3.742 10.698 12.776 1.00 95.88 148 ASP A CA 1
ATOM 1122 C C . ASP A 1 148 ? 2.913 9.739 11.923 1.00 95.88 148 ASP A C 1
ATOM 1124 O O . ASP A 1 148 ? 2.698 8.603 12.327 1.00 95.88 148 ASP A O 1
ATOM 1128 N N . ALA A 1 149 ? 2.568 10.136 10.694 1.00 95.62 149 ALA A N 1
ATOM 1129 C CA . ALA A 1 149 ? 1.873 9.267 9.751 1.00 95.62 149 ALA A CA 1
ATOM 1130 C C . ALA A 1 149 ? 2.655 7.987 9.435 1.00 95.62 149 ALA A C 1
ATOM 1132 O O . ALA A 1 149 ? 2.060 6.920 9.379 1.00 95.62 149 ALA A O 1
ATOM 1133 N N . MET A 1 150 ? 3.977 8.073 9.241 1.00 95.44 150 MET A N 1
ATOM 1134 C CA . MET A 1 150 ? 4.813 6.896 8.971 1.00 95.44 150 MET A CA 1
ATOM 1135 C C . MET A 1 150 ? 4.849 5.932 10.159 1.00 95.44 150 MET A C 1
ATOM 1137 O O . MET A 1 150 ? 4.741 4.726 9.972 1.00 95.44 150 MET A O 1
ATOM 1141 N N . ASN A 1 151 ? 4.992 6.455 11.377 1.00 93.56 151 ASN A N 1
ATOM 1142 C CA . ASN A 1 151 ? 4.965 5.631 12.582 1.00 93.56 151 ASN A CA 1
ATOM 1143 C C . ASN A 1 151 ? 3.582 5.011 12.794 1.00 93.56 151 ASN A C 1
ATOM 1145 O O . ASN A 1 151 ? 3.494 3.859 13.204 1.00 93.56 151 ASN A O 1
ATOM 1149 N N . TRP A 1 152 ? 2.528 5.771 12.497 1.00 94.31 152 TRP A N 1
ATOM 1150 C CA . TRP A 1 152 ? 1.150 5.338 12.651 1.00 94.31 152 TRP A CA 1
ATOM 1151 C C . TRP A 1 152 ? 0.800 4.199 11.693 1.00 94.31 152 TRP A C 1
ATOM 1153 O O . TRP A 1 152 ? 0.379 3.173 12.194 1.00 94.31 152 TRP A O 1
ATOM 1163 N N . VAL A 1 153 ? 1.084 4.307 10.383 1.00 91.62 153 VAL A N 1
ATOM 1164 C CA . VAL A 1 153 ? 0.797 3.227 9.397 1.00 91.62 153 VAL A CA 1
ATOM 1165 C C . VAL A 1 153 ? 1.631 1.951 9.580 1.00 91.62 153 VAL A C 1
ATOM 1167 O O . VAL A 1 153 ? 1.438 0.960 8.884 1.00 91.62 153 VAL A O 1
ATOM 1170 N N . ASN A 1 154 ? 2.657 2.011 10.431 1.00 89.88 154 ASN A N 1
ATOM 1171 C CA . ASN A 1 154 ? 3.492 0.868 10.793 1.00 89.88 154 ASN A CA 1
ATOM 1172 C C . ASN A 1 154 ? 3.115 0.317 12.182 1.00 89.88 154 ASN A C 1
ATOM 1174 O O . ASN A 1 154 ? 3.819 -0.551 12.707 1.00 89.88 154 ASN A O 1
ATOM 1178 N N . SER A 1 155 ? 2.073 0.860 12.816 1.00 87.00 155 SER A N 1
ATOM 1179 C CA . SER A 1 155 ? 1.617 0.447 14.141 1.00 87.00 155 SER A CA 1
ATOM 1180 C C . SER A 1 155 ? 0.531 -0.627 14.029 1.00 87.00 155 SER A C 1
ATOM 1182 O O . SER A 1 155 ? -0.118 -0.747 12.995 1.00 87.00 155 SER A O 1
ATOM 1184 N N . PRO A 1 156 ? 0.279 -1.412 15.089 1.00 76.81 156 PRO A N 1
ATOM 1185 C CA . PRO A 1 156 ? -0.871 -2.315 15.117 1.00 76.81 156 PRO A CA 1
ATOM 1186 C C . PRO A 1 156 ? -2.223 -1.602 14.959 1.00 76.81 156 PRO A C 1
ATOM 1188 O O . PRO A 1 156 ? -3.223 -2.239 14.631 1.00 76.81 156 PRO A O 1
ATOM 1191 N N . GLU A 1 157 ? -2.285 -0.307 15.272 1.00 71.75 157 GLU A N 1
ATOM 1192 C CA . GLU A 1 157 ? -3.514 0.470 15.269 1.00 71.75 157 GLU A CA 1
ATOM 1193 C C . GLU A 1 157 ? -3.919 1.000 13.887 1.00 71.75 157 GLU A C 1
ATOM 1195 O O . GLU A 1 157 ? -5.111 1.258 13.713 1.00 71.75 157 GLU A O 1
ATOM 1200 N N . GLY A 1 158 ? -3.006 1.132 12.917 1.00 58.72 158 GLY A N 1
ATOM 1201 C CA . GLY A 1 158 ? -3.314 1.697 11.596 1.00 58.72 158 GLY A CA 1
ATOM 1202 C C . GLY A 1 158 ? -2.340 1.315 10.499 1.00 58.72 158 GLY A C 1
ATOM 1203 O O . GLY A 1 158 ? -1.131 1.295 10.790 1.00 58.72 158 GLY A O 1
#

Radius of gyration: 15.36 Å; chains: 1; bounding box: 40×43×35 Å